Protein AF-A0A7V8DZT7-F1 (afdb_monomer_lite)

pLDDT: mean 83.13, std 10.44, range [53.09, 96.44]

Radius of gyration: 25.16 Å; chains: 1; bounding box: 76×28×47 Å

Foldseek 3Di:
DDDDDDPPQDPVNVVVLVVQCVVVVDDSVVSVVVVVCVVVVVPDPDDDDPVCVVVPDDDDPVRVVVVCVVCVVVPDDDPVVVD

Sequence (83 aa):
MRHLTVRNLAPDLAKALEREKKRGGRSLNSTIQTLLRRALGLEHGKKFSNGLAKYAGGWSEAEFQEFERNTAFLRQVDEDMWK

Structure (mmCIF, N/CA/C/O backbone):
data_AF-A0A7V8DZT7-F1
#
_entry.id   AF-A0A7V8DZT7-F1
#
loop_
_atom_site.group_PDB
_atom_site.id
_atom_site.type_symbol
_atom_site.label_atom_id
_atom_site.label_alt_id
_atom_site.label_comp_id
_atom_site.label_asym_id
_atom_site.label_entity_id
_atom_site.label_seq_id
_atom_site.pdbx_PDB_ins_code
_atom_site.Cartn_x
_atom_site.Cartn_y
_atom_site.Cartn_z
_atom_site.occupancy
_atom_site.B_iso_or_equiv
_atom_site.auth_seq_id
_atom_site.auth_comp_id
_atom_site.auth_asym_id
_atom_site.auth_atom_id
_atom_site.pdbx_PDB_model_num
ATOM 1 N N . MET A 1 1 ? 30.345 -10.942 -0.029 1.00 53.09 1 MET A N 1
ATOM 2 C CA . MET A 1 1 ? 29.486 -10.296 -1.046 1.00 53.09 1 MET A CA 1
ATOM 3 C C . MET A 1 1 ? 29.309 -11.257 -2.205 1.00 53.09 1 MET A C 1
ATOM 5 O O . MET A 1 1 ? 30.290 -11.854 -2.623 1.00 53.09 1 MET A O 1
ATOM 9 N N . ARG A 1 2 ? 28.079 -11.459 -2.677 1.00 77.06 2 ARG A N 1
ATOM 10 C CA . ARG A 1 2 ? 27.803 -12.201 -3.913 1.00 77.06 2 ARG A CA 1
ATOM 11 C C . ARG A 1 2 ? 27.181 -11.213 -4.892 1.00 77.06 2 ARG A C 1
ATOM 13 O O . ARG A 1 2 ? 26.244 -10.513 -4.517 1.00 77.06 2 ARG A O 1
ATOM 20 N N . HIS A 1 3 ? 27.730 -11.123 -6.097 1.00 83.50 3 HIS A N 1
ATOM 21 C CA . HIS A 1 3 ? 27.196 -10.268 -7.152 1.00 83.50 3 HIS A CA 1
ATOM 22 C C . HIS A 1 3 ? 26.251 -11.091 -8.022 1.00 83.50 3 HIS A C 1
ATOM 24 O O . HIS A 1 3 ? 26.604 -12.180 -8.466 1.00 83.50 3 HIS A O 1
ATOM 30 N N . LEU A 1 4 ? 25.046 -10.569 -8.241 1.00 82.25 4 LEU A N 1
ATOM 31 C CA . LEU A 1 4 ? 24.074 -11.136 -9.165 1.00 82.25 4 LEU A CA 1
ATOM 32 C C . LEU A 1 4 ? 23.936 -10.182 -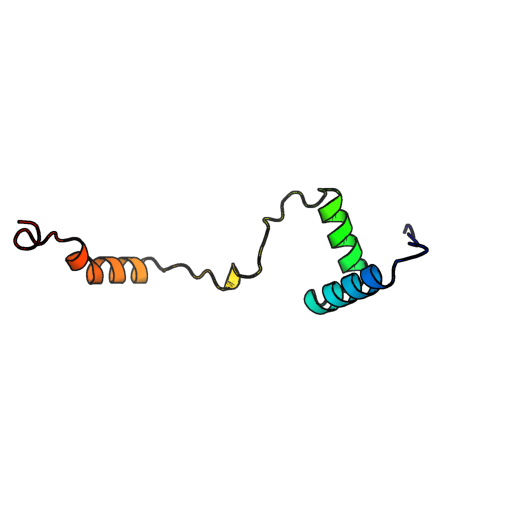10.349 1.00 82.25 4 LEU A C 1
ATOM 34 O O . LEU A 1 4 ? 23.512 -9.040 -10.179 1.00 82.25 4 LEU A O 1
ATOM 38 N N . THR A 1 5 ? 24.282 -10.654 -11.543 1.00 88.31 5 THR A N 1
ATOM 39 C CA . THR A 1 5 ? 24.056 -9.920 -12.790 1.00 88.31 5 THR A CA 1
ATOM 40 C C . THR A 1 5 ? 22.847 -10.517 -13.492 1.00 88.31 5 THR A C 1
ATOM 42 O O . THR A 1 5 ? 22.892 -11.659 -13.943 1.00 88.31 5 THR A O 1
ATOM 45 N N . VAL A 1 6 ? 21.772 -9.739 -13.612 1.00 83.94 6 VAL A N 1
ATOM 46 C CA . VAL A 1 6 ? 20.610 -10.114 -14.424 1.00 83.94 6 VAL A CA 1
ATOM 47 C C . VAL A 1 6 ? 20.877 -9.653 -15.853 1.00 83.94 6 VAL A C 1
ATOM 49 O O . VAL A 1 6 ? 20.932 -8.455 -16.123 1.00 83.94 6 VAL A O 1
ATOM 52 N N . ARG A 1 7 ? 21.115 -10.604 -16.758 1.00 88.81 7 ARG A N 1
ATOM 53 C CA . ARG A 1 7 ? 21.355 -10.332 -18.183 1.00 88.81 7 ARG A CA 1
ATOM 54 C C . ARG A 1 7 ? 20.029 -10.290 -18.938 1.00 88.81 7 ARG A C 1
ATOM 56 O O . ARG A 1 7 ? 19.071 -10.927 -18.516 1.00 88.81 7 ARG A O 1
ATOM 63 N N . ASN A 1 8 ? 19.998 -9.569 -20.060 1.00 89.44 8 ASN A N 1
ATOM 64 C CA . ASN A 1 8 ? 18.833 -9.468 -20.950 1.00 89.44 8 ASN A CA 1
ATOM 65 C C . ASN A 1 8 ? 17.551 -9.022 -20.228 1.00 89.44 8 ASN A C 1
ATOM 67 O O . ASN A 1 8 ? 16.478 -9.587 -20.424 1.00 89.44 8 ASN A O 1
ATOM 71 N N . LEU A 1 9 ? 17.670 -8.006 -19.369 1.00 86.19 9 LEU A N 1
ATOM 72 C CA . LEU A 1 9 ? 16.517 -7.427 -18.694 1.00 86.19 9 LEU A CA 1
ATOM 73 C C . LEU A 1 9 ? 15.601 -6.765 -19.727 1.00 86.19 9 LEU A C 1
ATOM 75 O O . LEU A 1 9 ? 16.014 -5.829 -20.414 1.00 86.19 9 LEU A O 1
ATOM 79 N N . ALA A 1 10 ? 14.364 -7.245 -19.821 1.00 92.44 10 ALA A N 1
ATOM 80 C CA . ALA A 1 10 ? 13.394 -6.696 -20.751 1.00 92.44 10 ALA A CA 1
ATOM 81 C C . ALA A 1 10 ? 13.158 -5.187 -20.470 1.00 92.44 10 ALA A C 1
ATOM 83 O O . ALA A 1 10 ? 13.124 -4.776 -19.300 1.00 92.44 10 ALA A O 1
ATOM 84 N N . PRO A 1 11 ? 13.034 -4.328 -21.503 1.00 90.12 11 PRO A N 1
ATOM 85 C CA . PRO A 1 11 ? 12.933 -2.875 -21.314 1.00 90.12 11 PRO A CA 1
ATOM 86 C C . PRO A 1 11 ? 11.727 -2.428 -20.477 1.00 90.12 11 PRO A C 1
ATOM 88 O O . PRO A 1 11 ? 11.789 -1.425 -19.763 1.00 90.12 11 PRO A O 1
ATOM 91 N N . ASP A 1 12 ? 10.621 -3.160 -20.561 1.00 92.88 12 ASP A N 1
ATOM 92 C CA . ASP A 1 12 ? 9.414 -2.969 -19.756 1.00 92.88 12 ASP A CA 1
ATOM 93 C C . ASP A 1 12 ? 9.666 -3.264 -18.269 1.00 92.88 12 ASP A C 1
ATOM 95 O O . ASP A 1 12 ? 9.286 -2.464 -17.408 1.00 92.88 12 ASP A O 1
ATOM 99 N N . LEU A 1 13 ? 10.391 -4.341 -17.962 1.00 88.50 13 LEU A N 1
ATOM 100 C CA . LEU A 1 13 ? 10.788 -4.696 -16.603 1.00 88.50 13 LEU A CA 1
ATOM 101 C C . LEU A 1 13 ? 11.762 -3.664 -16.015 1.00 88.50 13 LEU A C 1
ATOM 103 O O . LEU A 1 13 ? 11.611 -3.266 -14.859 1.00 88.50 13 LEU A O 1
ATOM 107 N N . ALA A 1 14 ? 12.706 -3.158 -16.814 1.00 88.50 14 ALA A N 1
ATOM 108 C CA . ALA A 1 14 ? 13.597 -2.072 -16.399 1.00 88.50 14 ALA A CA 1
ATOM 109 C C . ALA A 1 14 ? 12.813 -0.796 -16.032 1.00 88.50 14 ALA A C 1
ATOM 111 O O . ALA A 1 14 ? 13.037 -0.203 -14.972 1.00 88.50 14 ALA A O 1
ATOM 112 N N . LYS A 1 15 ? 11.833 -0.410 -16.862 1.00 92.50 15 LYS A N 1
ATOM 113 C CA . LYS A 1 15 ? 10.935 0.726 -16.584 1.00 92.50 15 LYS A CA 1
ATOM 114 C C . LYS A 1 15 ? 10.097 0.499 -15.325 1.00 92.50 15 LYS A C 1
ATOM 116 O O . LYS A 1 15 ? 9.936 1.421 -14.523 1.00 92.50 15 LYS A O 1
ATOM 121 N N . ALA A 1 16 ? 9.575 -0.712 -15.133 1.00 89.94 16 ALA A N 1
ATOM 122 C CA . ALA A 1 16 ? 8.797 -1.062 -13.950 1.00 89.94 16 ALA A CA 1
ATOM 123 C C . ALA A 1 16 ? 9.637 -0.964 -12.665 1.00 89.94 16 ALA A C 1
ATOM 125 O O . ALA A 1 16 ? 9.171 -0.385 -11.681 1.00 89.94 16 ALA A O 1
ATOM 126 N N . LEU A 1 17 ? 10.884 -1.450 -12.689 1.00 89.25 17 LEU A N 1
ATOM 127 C CA . LEU A 1 17 ? 11.817 -1.350 -11.562 1.00 89.25 17 LEU A CA 1
ATOM 128 C C . LEU A 1 17 ? 12.180 0.102 -11.235 1.00 89.25 17 LEU A C 1
ATOM 130 O O . LEU A 1 17 ? 12.200 0.478 -10.064 1.00 89.25 17 LEU A O 1
ATOM 134 N N . GLU A 1 18 ? 12.413 0.941 -12.244 1.00 88.38 18 GLU A N 1
ATOM 135 C CA . GLU A 1 18 ? 12.686 2.368 -12.041 1.00 88.38 18 GLU A CA 1
ATOM 136 C C . GLU A 1 18 ? 11.484 3.120 -11.455 1.00 88.38 18 GLU A C 1
ATOM 138 O O . GLU A 1 18 ? 11.640 3.953 -10.556 1.00 88.38 18 GLU A O 1
ATOM 143 N N . ARG A 1 19 ? 10.263 2.794 -11.894 1.00 89.81 19 ARG A N 1
ATOM 144 C CA . ARG A 1 19 ? 9.036 3.337 -11.294 1.00 89.81 19 ARG A CA 1
ATOM 145 C C . ARG A 1 19 ? 8.902 2.926 -9.829 1.00 89.81 19 ARG A C 1
ATOM 147 O O . ARG A 1 19 ? 8.580 3.761 -8.986 1.00 89.81 19 ARG A O 1
ATOM 154 N N . GLU A 1 20 ? 9.180 1.663 -9.524 1.00 86.25 20 GLU A N 1
ATOM 155 C CA . GLU A 1 20 ? 9.121 1.138 -8.160 1.00 86.25 20 GLU A CA 1
ATOM 156 C C . GLU A 1 20 ? 10.173 1.787 -7.252 1.00 86.25 20 GLU A C 1
ATOM 158 O O . GLU A 1 20 ? 9.873 2.166 -6.118 1.00 86.25 20 GLU A O 1
ATOM 163 N N . LYS A 1 21 ? 11.381 2.007 -7.786 1.00 89.19 21 LYS A N 1
ATOM 164 C CA . LYS A 1 21 ? 12.461 2.741 -7.119 1.00 89.19 21 LYS A CA 1
ATOM 165 C C . LYS A 1 21 ? 12.015 4.153 -6.738 1.00 89.19 21 LYS A C 1
ATOM 167 O O . LYS A 1 21 ? 12.157 4.549 -5.581 1.00 89.19 21 LYS A O 1
ATOM 172 N N . LYS A 1 22 ? 11.433 4.891 -7.693 1.00 87.44 22 LYS A N 1
ATOM 173 C CA . LYS A 1 22 ? 10.908 6.250 -7.467 1.00 87.44 22 LYS A CA 1
ATOM 174 C C . LYS A 1 22 ? 9.791 6.264 -6.426 1.00 87.44 22 LYS A C 1
ATOM 176 O O . LYS A 1 22 ? 9.811 7.104 -5.536 1.00 87.44 22 LYS A O 1
ATOM 181 N N . ARG A 1 23 ? 8.859 5.308 -6.497 1.00 82.19 23 ARG A N 1
ATOM 182 C CA . ARG A 1 23 ? 7.754 5.178 -5.534 1.00 82.19 23 ARG A CA 1
ATOM 183 C C . ARG A 1 23 ? 8.248 4.897 -4.116 1.00 82.19 23 ARG A C 1
ATOM 185 O O . ARG A 1 23 ? 7.698 5.423 -3.157 1.00 82.19 23 ARG A O 1
ATOM 192 N N . GLY A 1 24 ? 9.255 4.038 -3.985 1.00 76.44 24 GLY A N 1
ATOM 193 C CA . GLY A 1 24 ? 9.774 3.600 -2.695 1.00 76.44 24 GLY A CA 1
ATOM 194 C C . GLY A 1 24 ? 10.844 4.503 -2.082 1.00 76.44 24 GLY A C 1
ATOM 195 O O . GLY A 1 24 ? 11.217 4.237 -0.943 1.00 76.44 24 GLY A O 1
ATOM 196 N N . GLY A 1 25 ? 11.379 5.488 -2.817 1.00 81.69 25 GLY A N 1
ATOM 197 C CA . GLY A 1 25 ? 12.463 6.372 -2.358 1.00 81.69 25 GLY A CA 1
ATOM 198 C C . GLY A 1 25 ? 13.767 5.644 -1.994 1.00 81.69 25 GLY A C 1
ATOM 199 O O . GLY A 1 25 ? 14.583 6.169 -1.243 1.00 81.69 25 GLY A O 1
ATOM 200 N N . ARG A 1 26 ? 13.956 4.408 -2.472 1.00 80.31 26 ARG A N 1
ATOM 201 C CA . ARG A 1 26 ? 15.062 3.513 -2.089 1.00 80.31 26 ARG A CA 1
ATOM 202 C C . ARG A 1 26 ? 16.027 3.303 -3.248 1.00 80.31 26 ARG A C 1
ATOM 204 O O . ARG A 1 26 ? 15.700 3.558 -4.402 1.00 80.31 26 ARG A O 1
ATOM 211 N N . SER A 1 27 ? 17.223 2.791 -2.958 1.00 87.50 27 SER A N 1
ATOM 212 C CA . SER A 1 27 ? 18.159 2.386 -4.011 1.00 87.50 27 SER A CA 1
ATOM 213 C C . SER A 1 27 ? 17.578 1.250 -4.862 1.00 87.50 27 SER A C 1
ATOM 215 O O . SER A 1 27 ? 16.749 0.454 -4.402 1.00 87.50 27 SER A O 1
ATOM 217 N N . LEU A 1 28 ? 18.035 1.144 -6.113 1.00 86.00 28 LEU A N 1
ATOM 218 C CA . LEU A 1 28 ? 17.583 0.098 -7.034 1.00 86.00 28 LEU A CA 1
ATOM 219 C C . LEU A 1 28 ? 17.853 -1.304 -6.462 1.00 86.00 28 LEU A C 1
ATOM 221 O O . LEU A 1 28 ? 16.972 -2.157 -6.472 1.00 86.00 28 LEU A O 1
ATOM 225 N N . ASN A 1 29 ? 19.029 -1.512 -5.862 1.00 87.75 29 ASN A N 1
ATOM 226 C CA . ASN A 1 29 ? 19.388 -2.775 -5.214 1.00 87.75 29 ASN A CA 1
ATOM 227 C C . ASN A 1 29 ? 18.447 -3.120 -4.042 1.00 87.75 29 ASN A C 1
ATOM 229 O O . ASN A 1 29 ? 17.968 -4.246 -3.945 1.00 87.75 29 ASN A O 1
ATOM 233 N N . SER A 1 30 ? 18.123 -2.149 -3.179 1.00 85.19 30 SER A N 1
ATOM 234 C CA . SER A 1 30 ? 17.176 -2.362 -2.070 1.00 85.19 30 SER A CA 1
ATOM 235 C C . SER A 1 30 ? 15.769 -2.707 -2.575 1.00 85.19 30 SER A C 1
ATOM 237 O O . SER A 1 30 ? 15.092 -3.575 -2.016 1.00 85.19 30 SER A O 1
ATOM 239 N N . THR A 1 31 ? 15.349 -2.070 -3.670 1.00 87.50 31 THR A N 1
ATOM 240 C CA . THR A 1 31 ? 14.070 -2.344 -4.334 1.00 87.50 31 THR A CA 1
ATOM 241 C C . THR A 1 31 ? 14.037 -3.772 -4.882 1.00 87.50 31 THR A C 1
ATOM 243 O O . THR A 1 31 ? 13.118 -4.522 -4.560 1.00 87.50 31 THR A O 1
ATOM 246 N N . ILE A 1 32 ? 15.078 -4.192 -5.611 1.00 89.25 32 ILE A N 1
ATOM 247 C CA . ILE A 1 32 ? 15.205 -5.554 -6.153 1.00 89.25 32 ILE A CA 1
ATOM 248 C C . ILE A 1 32 ? 15.208 -6.594 -5.028 1.00 89.25 32 ILE A C 1
ATOM 250 O O . ILE A 1 32 ? 14.462 -7.566 -5.095 1.00 89.25 32 ILE A O 1
ATOM 254 N N . GLN A 1 33 ? 15.979 -6.379 -3.960 1.00 88.38 33 GLN A N 1
ATOM 255 C CA . GLN A 1 33 ? 16.001 -7.302 -2.821 1.00 88.38 33 GLN A CA 1
ATOM 256 C C . GLN A 1 33 ? 14.639 -7.418 -2.133 1.00 88.38 33 GLN A C 1
ATOM 258 O O . GLN A 1 33 ? 14.255 -8.514 -1.734 1.00 88.38 33 GLN A O 1
ATOM 263 N N . THR A 1 34 ? 13.896 -6.314 -2.009 1.00 86.06 34 THR A N 1
ATOM 264 C CA . THR A 1 34 ? 12.535 -6.333 -1.448 1.00 86.06 34 THR A CA 1
ATOM 265 C C . THR A 1 34 ? 11.598 -7.153 -2.334 1.00 86.06 34 THR A C 1
ATOM 267 O O . THR A 1 34 ? 10.886 -8.022 -1.839 1.00 86.06 34 THR A O 1
ATOM 270 N N . LEU A 1 35 ? 11.632 -6.922 -3.649 1.00 87.25 35 LEU A N 1
ATOM 271 C CA . LEU A 1 35 ? 10.802 -7.651 -4.608 1.00 87.25 35 LEU A CA 1
ATOM 272 C C . LEU A 1 35 ? 11.129 -9.150 -4.624 1.00 87.25 35 LEU A C 1
ATOM 274 O O . LEU A 1 35 ? 10.212 -9.965 -4.588 1.00 87.25 35 LEU A O 1
ATOM 278 N N . LEU A 1 36 ? 12.414 -9.519 -4.601 1.00 88.75 36 LEU A N 1
ATOM 279 C CA . LEU A 1 36 ? 12.848 -10.918 -4.540 1.00 88.75 36 LEU A CA 1
ATOM 280 C C . LEU A 1 36 ? 12.441 -11.586 -3.225 1.00 88.75 36 LEU A C 1
ATOM 282 O O . LEU A 1 36 ? 11.931 -12.701 -3.243 1.00 88.75 36 LEU A O 1
ATOM 286 N N . ARG A 1 37 ? 12.608 -10.903 -2.085 1.00 86.81 37 ARG A N 1
ATOM 287 C CA . ARG A 1 37 ? 12.153 -11.417 -0.783 1.00 86.81 37 ARG A CA 1
ATOM 288 C C . ARG A 1 37 ? 10.651 -11.674 -0.779 1.00 86.81 37 ARG A C 1
ATOM 290 O O . ARG A 1 37 ? 10.230 -12.715 -0.289 1.00 86.81 37 ARG A O 1
ATOM 297 N N . ARG A 1 38 ? 9.862 -10.767 -1.357 1.00 85.06 38 ARG A N 1
ATOM 298 C CA . ARG A 1 38 ? 8.411 -10.927 -1.486 1.00 85.06 38 ARG A CA 1
ATOM 299 C C . AR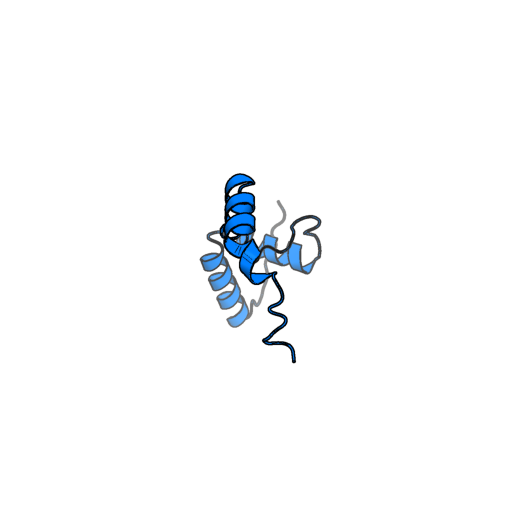G A 1 38 ? 8.044 -12.108 -2.386 1.00 85.06 38 ARG A C 1
ATOM 301 O O . ARG A 1 38 ? 7.221 -12.924 -1.994 1.00 85.06 38 ARG A O 1
ATOM 308 N N . ALA A 1 39 ? 8.671 -12.211 -3.558 1.00 85.06 39 ALA A N 1
ATOM 309 C CA . ALA A 1 39 ? 8.410 -13.279 -4.525 1.00 85.06 39 ALA A CA 1
ATOM 310 C C . ALA A 1 39 ? 8.791 -14.670 -3.993 1.00 85.06 39 ALA A C 1
ATOM 312 O O . ALA A 1 39 ? 8.114 -15.647 -4.286 1.00 85.06 39 ALA A O 1
ATOM 313 N N . LEU A 1 40 ? 9.849 -14.750 -3.184 1.00 87.06 40 LEU A N 1
ATOM 314 C CA . LEU A 1 40 ? 10.321 -15.990 -2.564 1.00 87.06 40 LEU A CA 1
ATOM 315 C C . LEU A 1 40 ? 9.642 -16.292 -1.217 1.00 87.06 40 LEU A C 1
ATOM 317 O O . LEU A 1 40 ? 10.055 -17.218 -0.525 1.00 87.06 40 LEU A O 1
ATOM 321 N N . GLY A 1 41 ? 8.652 -15.493 -0.800 1.00 79.69 41 GLY A N 1
ATOM 322 C CA . GLY A 1 41 ? 7.970 -15.679 0.484 1.00 79.69 41 GLY A CA 1
ATOM 323 C C . GLY A 1 41 ? 8.876 -15.475 1.705 1.00 79.69 41 GLY A C 1
ATOM 324 O O . GLY A 1 41 ? 8.551 -15.912 2.799 1.00 79.69 41 GLY A O 1
ATOM 325 N N . LEU A 1 42 ? 10.017 -14.800 1.554 1.00 82.56 42 LEU A N 1
ATOM 326 C CA . LEU A 1 42 ? 10.970 -14.533 2.637 1.00 82.56 42 LEU A CA 1
ATOM 327 C C . LEU A 1 42 ? 10.562 -13.327 3.502 1.00 82.56 42 LEU A C 1
ATOM 329 O O . LEU A 1 42 ? 11.231 -13.020 4.488 1.00 82.56 42 LEU A O 1
ATOM 333 N N . GLU A 1 43 ? 9.465 -12.643 3.165 1.00 70.12 43 GLU A N 1
ATOM 334 C CA . GLU A 1 43 ? 8.825 -11.643 4.029 1.00 70.12 43 GLU A CA 1
ATOM 335 C C . GLU A 1 43 ? 7.911 -12.312 5.072 1.00 70.1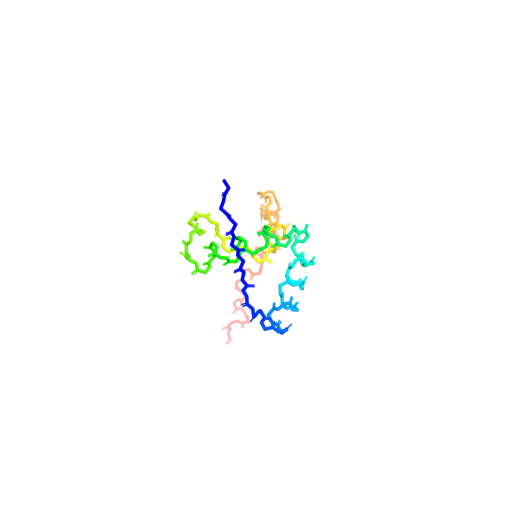2 43 GLU A C 1
ATOM 337 O O . GLU A 1 43 ? 6.715 -12.042 5.147 1.00 70.12 43 GLU A O 1
ATOM 342 N N . HIS A 1 44 ? 8.472 -13.182 5.913 1.00 53.50 44 HIS A N 1
ATOM 343 C CA . HIS A 1 44 ? 7.762 -13.652 7.101 1.00 53.50 44 HIS A CA 1
ATOM 344 C C . HIS A 1 44 ? 7.698 -12.497 8.118 1.00 53.50 44 HIS A C 1
ATOM 346 O O . HIS A 1 44 ? 8.726 -12.038 8.612 1.00 53.50 44 HIS A O 1
ATOM 352 N N . GLY A 1 45 ? 6.493 -11.985 8.394 1.00 58.19 45 GLY A N 1
ATOM 353 C CA . GLY A 1 45 ? 6.239 -11.035 9.489 1.00 58.19 45 GLY A CA 1
ATOM 354 C C . GLY A 1 45 ? 5.933 -9.582 9.102 1.00 58.19 45 GLY A C 1
ATOM 355 O O . GLY A 1 45 ? 5.526 -8.811 9.970 1.00 58.19 45 GLY A O 1
ATOM 356 N N . LYS A 1 46 ? 6.037 -9.179 7.826 1.00 58.28 46 LYS A N 1
ATOM 357 C CA . LYS A 1 46 ? 5.504 -7.874 7.391 1.00 58.28 46 LYS A CA 1
ATOM 358 C C . LYS A 1 46 ? 4.056 -8.031 6.944 1.00 58.28 46 LYS A C 1
ATOM 360 O O . LYS A 1 46 ? 3.790 -8.490 5.837 1.00 58.28 46 LYS A O 1
ATOM 365 N N . LYS A 1 47 ? 3.114 -7.611 7.798 1.00 59.28 47 LYS A N 1
ATOM 366 C CA . LYS A 1 47 ? 1.718 -7.403 7.383 1.00 59.28 47 LYS A CA 1
ATOM 367 C C . LYS A 1 47 ? 1.716 -6.515 6.138 1.00 59.28 47 LYS A C 1
ATOM 369 O O . LYS A 1 47 ? 2.389 -5.482 6.116 1.00 59.28 47 LYS A O 1
ATOM 374 N N . PHE A 1 48 ? 0.981 -6.927 5.107 1.00 60.75 48 PHE A N 1
ATOM 375 C CA . PHE A 1 48 ? 0.731 -6.094 3.937 1.00 60.75 48 PHE A CA 1
ATOM 376 C C . PHE A 1 48 ? 0.224 -4.728 4.416 1.00 60.75 48 PHE A C 1
ATOM 378 O O . PHE A 1 48 ? -0.828 -4.635 5.041 1.00 60.75 48 PHE A O 1
ATOM 385 N N . SER A 1 49 ? 1.005 -3.680 4.167 1.00 65.44 49 SER A N 1
ATOM 386 C CA . SER A 1 49 ? 0.621 -2.305 4.459 1.00 65.44 49 SER A CA 1
ATOM 387 C C . SER A 1 49 ? 0.420 -1.598 3.132 1.00 65.44 49 SER A C 1
ATOM 389 O O . SER A 1 49 ? 1.358 -1.443 2.351 1.00 65.44 49 SER A O 1
ATOM 391 N N . ASN A 1 50 ? -0.811 -1.166 2.876 1.00 72.75 50 ASN A N 1
ATOM 392 C CA . ASN A 1 50 ? -1.149 -0.295 1.749 1.00 72.75 50 ASN A CA 1
ATOM 393 C C . ASN A 1 50 ? -0.725 1.168 1.997 1.00 72.75 50 ASN A C 1
ATOM 395 O O . ASN A 1 50 ? -1.077 2.049 1.220 1.00 72.75 50 ASN A O 1
ATOM 399 N N . GLY A 1 51 ? 0.001 1.444 3.089 1.00 71.88 51 GLY A N 1
ATOM 400 C CA . GLY A 1 51 ? 0.424 2.790 3.467 1.00 71.88 51 GLY A CA 1
ATOM 401 C C . GLY A 1 51 ? -0.693 3.668 4.036 1.00 71.88 51 GLY A C 1
ATOM 402 O O . GLY A 1 51 ? -0.406 4.800 4.419 1.00 71.88 51 GLY A O 1
ATOM 403 N N . LEU A 1 52 ? -1.929 3.162 4.137 1.00 79.62 52 LEU A N 1
ATOM 404 C CA . LEU A 1 52 ? -3.065 3.897 4.700 1.00 79.62 52 LEU A CA 1
ATOM 405 C C . LEU A 1 52 ? -3.179 3.752 6.219 1.00 79.62 52 LEU A C 1
ATOM 407 O O . LEU A 1 52 ? -3.878 4.533 6.848 1.00 79.62 52 LEU A O 1
ATOM 411 N N . ALA A 1 53 ? -2.442 2.819 6.827 1.00 74.69 53 ALA A N 1
ATOM 412 C CA . ALA A 1 53 ? -2.465 2.598 8.274 1.00 74.69 53 ALA A CA 1
ATOM 413 C C . ALA A 1 53 ? -2.103 3.854 9.092 1.00 74.69 53 ALA A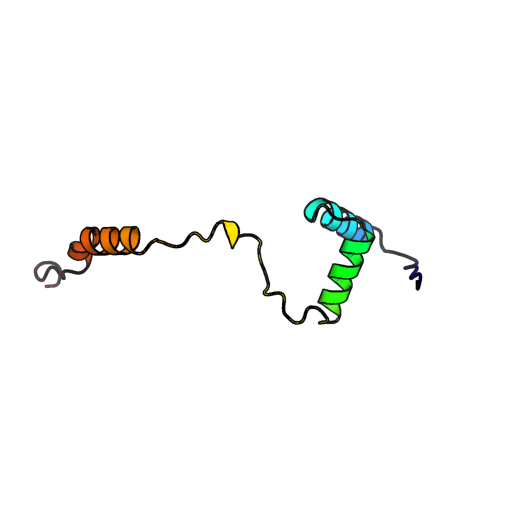 C 1
ATOM 415 O O . ALA A 1 53 ? -2.625 4.041 10.177 1.00 74.69 53 ALA A O 1
ATOM 416 N N . LYS A 1 54 ? -1.265 4.753 8.557 1.00 75.25 54 LYS A N 1
ATOM 417 C CA . LYS A 1 54 ? -0.945 6.045 9.198 1.00 75.25 54 LYS A CA 1
ATOM 418 C C . LYS A 1 54 ? -2.116 7.038 9.226 1.00 75.25 54 LYS A C 1
ATOM 420 O O . LYS A 1 54 ? -2.053 8.015 9.958 1.00 75.25 54 LYS A O 1
ATOM 425 N N . TYR A 1 55 ? -3.131 6.817 8.391 1.00 80.81 55 TYR A N 1
ATOM 426 C CA . TYR A 1 55 ? -4.373 7.593 8.351 1.00 80.81 55 TYR A CA 1
ATOM 427 C C . TYR A 1 55 ? -5.519 6.881 9.068 1.00 80.81 55 TYR A C 1
ATOM 429 O O . TYR A 1 55 ? -6.567 7.481 9.278 1.00 80.81 55 TYR A O 1
ATOM 437 N N . ALA A 1 56 ? -5.330 5.614 9.444 1.00 75.31 56 ALA A N 1
ATOM 438 C CA . ALA A 1 56 ? -6.232 4.925 10.348 1.00 75.31 56 ALA A CA 1
ATOM 439 C C . ALA A 1 56 ? -5.995 5.475 11.763 1.00 75.31 56 ALA A C 1
ATOM 441 O O . ALA A 1 56 ? -5.275 4.885 12.567 1.00 75.31 56 ALA A O 1
ATOM 442 N N . GLY A 1 57 ? -6.542 6.661 12.028 1.00 73.56 57 GLY A N 1
ATOM 443 C CA . GLY A 1 57 ? -6.716 7.167 13.382 1.00 73.56 57 GLY A CA 1
ATOM 444 C C . GLY A 1 57 ? -7.779 6.340 14.102 1.00 73.56 57 GLY A C 1
ATOM 445 O O . GLY A 1 57 ? -8.760 5.917 13.490 1.00 73.56 57 GLY A O 1
ATOM 446 N N . GLY A 1 58 ? -7.554 6.074 15.384 1.00 85.00 58 GLY A N 1
ATOM 447 C CA . GLY A 1 58 ? -8.577 5.546 16.282 1.00 85.00 58 GLY A CA 1
ATOM 448 C C . GLY A 1 58 ? -9.252 6.683 17.036 1.00 85.00 58 GLY A C 1
ATOM 449 O O . GLY A 1 58 ? -8.755 7.808 17.034 1.00 85.00 58 GLY A O 1
ATOM 450 N N . TRP A 1 59 ? -10.363 6.380 17.692 1.00 91.94 59 TRP A N 1
ATOM 451 C CA . TRP A 1 59 ? -10.956 7.300 18.653 1.00 91.94 59 TRP A CA 1
ATOM 452 C C . TRP A 1 59 ? -10.318 7.080 20.015 1.00 91.94 59 TRP A C 1
ATOM 454 O O . TRP A 1 59 ? -10.078 5.940 20.424 1.00 91.94 59 TRP A O 1
ATOM 464 N N . SER A 1 60 ? -10.037 8.169 20.7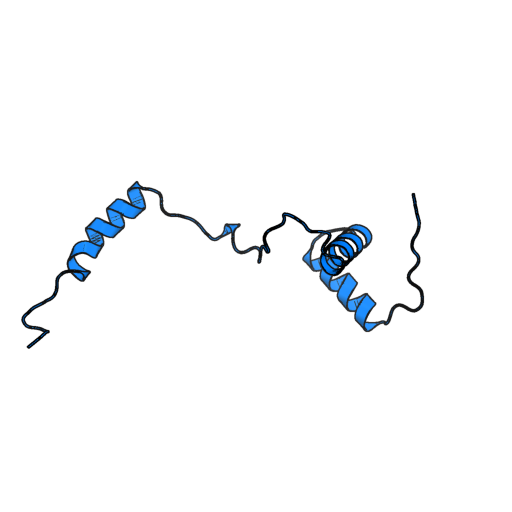17 1.00 90.50 60 SER A N 1
ATOM 465 C CA . SER A 1 60 ? -9.826 8.108 22.155 1.00 90.50 60 SER A CA 1
ATOM 466 C C . SER A 1 60 ? -11.110 7.651 22.845 1.00 90.50 60 SER A C 1
ATOM 468 O O . SER A 1 60 ? -12.215 7.816 22.326 1.00 90.50 60 SER A O 1
ATOM 470 N N . GLU A 1 61 ? -10.971 7.110 24.052 1.00 93.00 61 GLU A N 1
ATOM 471 C CA . GLU A 1 61 ? -12.129 6.705 24.851 1.00 93.00 61 GLU A CA 1
ATOM 472 C C . GLU A 1 61 ? -13.100 7.880 25.062 1.00 93.00 61 GLU A C 1
ATOM 474 O O . GLU A 1 61 ? -14.310 7.711 24.993 1.00 93.00 61 GLU A O 1
ATOM 479 N N . ALA A 1 62 ? -12.585 9.101 25.241 1.00 95.69 62 ALA A N 1
ATOM 480 C CA . ALA A 1 62 ? -13.415 10.292 25.402 1.00 95.69 62 ALA A CA 1
ATOM 481 C C . ALA A 1 62 ? -14.238 10.614 24.142 1.00 95.69 62 ALA A C 1
ATOM 483 O O . ALA A 1 62 ? -15.443 10.842 24.255 1.00 95.69 62 ALA A O 1
ATOM 484 N N . GLU A 1 63 ? -13.611 10.583 22.959 1.00 95.44 63 GLU A N 1
ATOM 485 C CA . GLU A 1 63 ? -14.284 10.804 21.667 1.00 95.44 63 GLU A CA 1
ATOM 486 C C . GLU A 1 63 ? -15.341 9.726 21.402 1.00 95.44 63 GLU A C 1
ATOM 488 O O . GLU A 1 63 ? -16.444 10.028 20.945 1.00 95.44 63 GLU A O 1
ATOM 493 N N . PHE A 1 64 ? -15.037 8.475 21.756 1.00 94.38 64 PHE A N 1
ATOM 494 C CA . PHE A 1 64 ? -15.983 7.369 21.654 1.00 94.38 64 PHE A CA 1
ATOM 495 C C . PHE A 1 64 ? -17.204 7.559 22.543 1.00 94.38 64 PHE A C 1
ATOM 497 O O . PHE A 1 64 ? -18.337 7.478 22.067 1.00 94.38 64 PHE A O 1
ATOM 504 N N . GLN A 1 65 ? -16.987 7.892 23.811 1.00 96.12 65 GLN A N 1
ATOM 505 C CA . GLN A 1 65 ? -18.074 8.124 24.754 1.00 96.12 65 GLN A CA 1
ATOM 506 C C . GLN A 1 65 ? -18.919 9.347 24.365 1.00 96.12 65 GLN A C 1
ATOM 508 O O . GLN A 1 65 ? -20.137 9.340 24.540 1.00 96.12 65 GLN A O 1
ATOM 513 N N . GLU A 1 66 ? -18.302 10.410 23.841 1.00 96.44 66 GLU A N 1
ATOM 514 C CA . GLU A 1 66 ? -19.024 11.586 23.346 1.00 96.44 66 GLU A CA 1
ATOM 515 C C . GLU A 1 66 ? -19.908 11.257 22.144 1.00 96.44 66 GLU A C 1
ATOM 517 O O . GLU A 1 66 ? -21.091 11.606 22.138 1.00 96.44 66 GLU A O 1
ATOM 522 N N . PHE A 1 67 ? -19.376 10.532 21.166 1.00 94.50 67 PHE A N 1
ATOM 523 C CA . PHE A 1 67 ? -20.156 10.102 20.016 1.00 94.50 67 PHE A CA 1
ATOM 524 C C . PHE A 1 67 ? -21.308 9.170 20.403 1.00 94.50 67 PHE A C 1
ATOM 526 O O . PHE A 1 67 ? -22.428 9.363 19.929 1.00 94.50 67 PHE A O 1
ATOM 533 N N . GLU A 1 68 ? -21.067 8.184 21.270 1.00 95.25 68 GLU A N 1
ATOM 534 C CA . GLU A 1 68 ? -22.107 7.257 21.732 1.00 95.25 68 GLU A CA 1
ATOM 535 C C . GLU A 1 68 ? -23.255 8.010 22.415 1.00 95.25 68 GLU A C 1
ATOM 537 O O . GLU A 1 68 ? -24.421 7.763 22.100 1.00 95.25 68 GLU A O 1
ATOM 542 N N . ARG A 1 69 ? -22.940 8.984 23.283 1.00 95.31 69 ARG A N 1
ATOM 543 C CA . ARG A 1 69 ? -23.954 9.853 23.904 1.00 95.31 69 ARG A CA 1
ATOM 544 C C . ARG A 1 69 ? -24.722 10.658 22.860 1.00 95.31 69 ARG A C 1
ATOM 546 O O . ARG A 1 69 ? -25.950 10.675 22.891 1.00 95.31 69 ARG A O 1
ATOM 553 N N . ASN A 1 70 ? -24.013 11.290 21.926 1.00 95.88 70 ASN A N 1
ATOM 554 C CA . ASN A 1 70 ? -24.625 12.155 20.919 1.00 95.88 70 ASN A CA 1
ATOM 555 C C . ASN A 1 70 ? -25.463 11.379 19.899 1.00 95.88 70 ASN A C 1
ATOM 557 O O . ASN A 1 70 ? -26.364 11.956 19.309 1.00 95.88 70 ASN A O 1
ATOM 561 N N . THR A 1 71 ? -25.203 10.087 19.693 1.00 94.94 71 THR A N 1
ATOM 562 C CA . THR A 1 71 ? -25.930 9.241 18.729 1.00 94.94 71 THR A CA 1
ATOM 563 C C . THR A 1 71 ? -26.929 8.288 19.376 1.00 94.94 71 THR A C 1
ATOM 565 O O . THR A 1 71 ? -27.610 7.546 18.669 1.00 94.94 71 THR A O 1
ATOM 568 N N . ALA A 1 72 ? -27.067 8.301 20.704 1.00 92.50 72 ALA A N 1
ATOM 569 C CA . ALA A 1 72 ? -27.980 7.416 21.425 1.00 92.50 72 ALA A CA 1
ATOM 570 C C . ALA A 1 72 ? -29.433 7.526 20.925 1.00 92.50 72 ALA A C 1
ATOM 572 O O . ALA A 1 72 ? -30.120 6.513 20.807 1.00 92.50 72 ALA A O 1
ATOM 573 N N . PHE A 1 73 ? -29.876 8.731 20.555 1.00 88.06 73 PHE A N 1
ATOM 574 C CA . PHE A 1 73 ? -31.230 8.970 20.049 1.00 88.06 73 PHE A CA 1
ATOM 575 C C . PHE A 1 73 ? -31.512 8.263 18.712 1.00 88.06 73 PHE A C 1
ATOM 577 O O . PHE A 1 73 ? -32.645 7.877 18.460 1.00 88.06 73 PHE A O 1
ATOM 584 N N . LEU A 1 74 ? -30.488 8.022 17.880 1.00 88.75 74 LEU A N 1
ATOM 585 C CA . LEU A 1 74 ? -30.636 7.309 16.601 1.00 88.75 74 LEU A CA 1
ATOM 586 C C . LEU A 1 74 ? -30.941 5.817 16.784 1.00 88.75 74 LEU A C 1
ATOM 588 O O . LEU A 1 74 ? -31.345 5.149 15.837 1.00 88.75 74 LEU A O 1
ATOM 592 N N . ARG A 1 75 ? -30.699 5.275 17.983 1.00 83.25 75 ARG A N 1
ATOM 593 C CA . ARG A 1 75 ? -30.974 3.875 18.329 1.00 83.25 75 ARG A CA 1
ATOM 594 C C . ARG A 1 75 ? -32.341 3.684 18.979 1.00 83.25 75 ARG A C 1
ATOM 596 O O . ARG A 1 75 ? -32.726 2.542 19.224 1.00 83.25 75 ARG A O 1
ATOM 603 N N . GLN A 1 76 ? -33.066 4.766 19.260 1.00 82.81 76 GLN A N 1
ATOM 604 C CA . GLN A 1 76 ? -34.454 4.660 19.681 1.00 82.81 76 GLN A CA 1
ATOM 605 C C . GLN A 1 76 ? -35.323 4.387 18.462 1.00 82.81 76 GLN A C 1
ATOM 607 O O . GLN A 1 76 ? -35.303 5.112 17.472 1.00 82.81 76 GLN A O 1
ATOM 612 N N . VAL A 1 77 ? -36.063 3.293 18.552 1.00 77.75 77 VAL A N 1
ATOM 613 C CA . VAL A 1 77 ? -37.095 2.949 17.590 1.00 77.75 77 VAL A CA 1
ATOM 614 C C . VAL A 1 77 ? -38.274 3.880 17.830 1.00 77.75 77 VAL A C 1
ATOM 616 O O . VAL A 1 77 ? -38.836 3.891 18.923 1.00 77.75 77 VAL A O 1
ATOM 619 N N . ASP A 1 78 ? -38.645 4.643 16.809 1.00 80.56 78 ASP A N 1
ATOM 620 C CA . ASP A 1 78 ? -39.903 5.376 16.801 1.00 80.56 78 ASP A CA 1
ATOM 621 C C . ASP A 1 78 ? -41.037 4.402 16.442 1.00 80.56 78 ASP A C 1
ATOM 623 O O . ASP A 1 78 ? -41.160 3.952 15.300 1.00 80.56 78 ASP A O 1
ATOM 627 N N . GLU A 1 79 ? -41.837 4.030 17.444 1.00 80.88 79 GLU A N 1
ATOM 628 C CA . GLU A 1 79 ? -42.951 3.088 17.289 1.00 80.88 79 GLU A CA 1
ATOM 629 C C . GLU A 1 79 ? -44.053 3.610 16.356 1.00 80.88 79 GLU A C 1
ATOM 631 O O . GLU A 1 79 ? -44.780 2.806 15.769 1.00 80.88 79 GLU A O 1
ATOM 636 N N . ASP A 1 80 ? -44.172 4.928 16.174 1.00 77.88 80 ASP A N 1
ATOM 637 C CA . ASP A 1 80 ? -45.148 5.511 15.252 1.00 77.88 80 ASP A CA 1
ATOM 638 C C . ASP A 1 80 ? -44.650 5.513 13.799 1.00 77.88 80 ASP A C 1
ATOM 640 O O . ASP A 1 80 ? -45.471 5.506 12.882 1.00 77.88 80 ASP A O 1
ATOM 644 N N . MET A 1 81 ? -43.335 5.420 13.564 1.00 75.06 81 MET A N 1
ATOM 645 C CA . MET A 1 81 ? -42.775 5.155 12.229 1.00 75.06 81 MET A CA 1
ATOM 646 C C . MET A 1 81 ? -42.853 3.680 11.805 1.00 75.06 81 MET A C 1
ATOM 648 O O . MET A 1 81 ? -42.654 3.391 10.623 1.00 75.06 81 MET A O 1
ATOM 652 N N . TRP A 1 82 ? -43.094 2.745 12.735 1.00 75.88 82 TRP A N 1
ATOM 653 C CA . TRP A 1 82 ? -43.050 1.299 12.459 1.00 75.88 82 TRP A CA 1
ATOM 654 C C . TRP A 1 82 ? -44.422 0.616 12.311 1.00 75.88 82 TRP A C 1
ATOM 656 O O . TRP A 1 82 ? -44.466 -0.602 12.122 1.00 75.88 82 TRP A O 1
ATOM 666 N N . LYS A 1 83 ? -45.523 1.373 12.386 1.00 54.56 83 LYS A N 1
ATOM 667 C CA 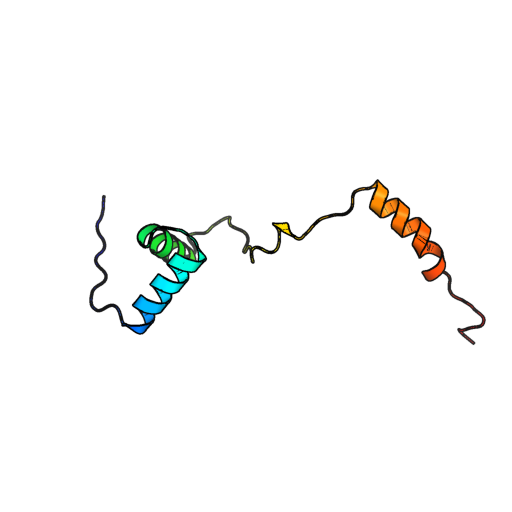. LYS A 1 83 ? -46.890 0.917 12.062 1.00 54.56 83 LYS A CA 1
ATOM 668 C C . LYS A 1 83 ? -47.183 1.045 10.569 1.00 54.56 83 LYS A C 1
ATOM 670 O O . LYS A 1 83 ? -47.926 0.175 10.064 1.00 54.56 83 LYS A O 1
#

Secondary structure (DSSP, 8-state):
-------S--HHHHHHHHHHHHHHTS-HHHHHHHHHHHHTT--TT-----S-GGG-PPPPHHHHHHHHHHHGGGGS--TTT--